Protein AF-A0AAD4D9B9-F1 (afdb_monomer)

Solvent-accessible surface area (backbone atoms only — not comparable to full-atom values): 4107 Å² total; per-residue (Å²): 131,86,69,86,43,72,46,73,64,82,75,82,65,49,67,59,52,52,49,52,44,67,72,64,76,54,76,65,45,78,29,80,47,69,69,58,39,52,53,50,50,54,53,50,52,53,52,51,53,54,27,57,76,69,71,49,88,78,79,82,80,75,90,127

Sequence (64 aa):
LQIPLVVRLQGTEVDEAKKLIAESGLRIITSDDLDDAASKSVKLSKMVNMAREAKINVSFELPI

InterPro domains:
  IPR005811 ATP-citrate synthase/succinyl-CoA ligase, C-terminal domain [PF00549] (2-42)
  IPR016102 Succinyl-CoA synthetase-like [G3DSA:3.40.50.261] (1-58)
  IPR016102 Succinyl-CoA synthetase-like [SSF52210] (2-45)

Mean predicted aligned error: 6.29 Å

Structure (mmCIF, N/CA/C/O backbone):
data_AF-A0AAD4D9B9-F1
#
_entry.id   AF-A0AAD4D9B9-F1
#
loop_
_atom_site.group_PDB
_atom_site.id
_atom_site.type_symbol
_atom_site.label_atom_id
_atom_site.label_alt_id
_atom_site.label_comp_id
_atom_site.label_asym_id
_atom_site.label_entity_id
_atom_site.label_seq_id
_atom_site.pdbx_PDB_ins_code
_atom_site.Cartn_x
_atom_site.Cartn_y
_atom_site.Cartn_z
_atom_site.occupancy
_atom_site.B_iso_or_equiv
_atom_site.auth_seq_id
_atom_site.auth_comp_id
_atom_site.auth_asym_id
_atom_site.auth_atom_id
_atom_site.pdbx_PDB_model_num
ATOM 1 N N . LEU A 1 1 ? 2.455 -1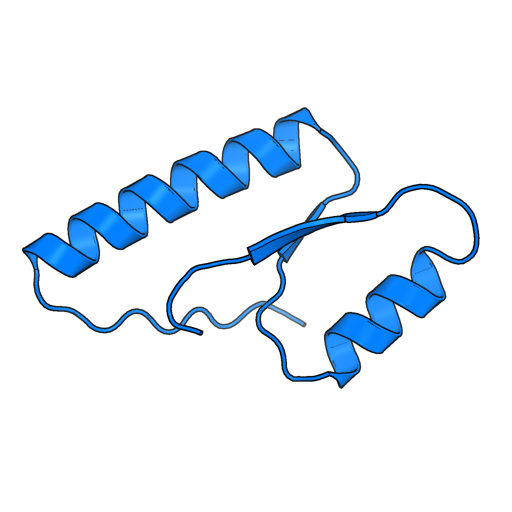2.050 7.638 1.00 54.84 1 LEU A N 1
ATOM 2 C CA . LEU A 1 1 ? 2.159 -10.655 8.045 1.00 54.84 1 LEU A CA 1
ATOM 3 C C . LEU A 1 1 ? 0.660 -10.486 8.310 1.00 54.84 1 LEU A C 1
ATOM 5 O O . LEU A 1 1 ? -0.137 -10.887 7.467 1.00 54.84 1 LEU A O 1
ATOM 9 N N . GLN A 1 2 ? 0.287 -9.923 9.468 1.00 68.25 2 GLN A N 1
ATOM 10 C CA . GLN A 1 2 ? -1.089 -9.477 9.782 1.00 68.25 2 GLN A CA 1
ATOM 11 C C . GLN A 1 2 ? -1.311 -7.981 9.493 1.00 68.25 2 GLN A C 1
ATOM 13 O O . GLN A 1 2 ? -2.423 -7.478 9.614 1.00 68.25 2 GLN A O 1
ATOM 18 N N . ILE A 1 3 ? -0.242 -7.262 9.152 1.00 76.56 3 ILE A N 1
ATOM 19 C CA . ILE A 1 3 ? -0.277 -5.831 8.867 1.00 76.56 3 ILE A CA 1
ATOM 20 C C . ILE A 1 3 ? -0.498 -5.667 7.356 1.00 76.56 3 ILE A C 1
ATOM 22 O O . ILE A 1 3 ? 0.248 -6.286 6.591 1.00 76.56 3 ILE A O 1
ATOM 26 N N . PRO A 1 4 ? -1.507 -4.892 6.922 1.00 78.62 4 PRO A N 1
ATOM 27 C CA . PRO A 1 4 ? -1.736 -4.615 5.509 1.00 78.62 4 PRO A CA 1
ATOM 28 C C . PRO A 1 4 ? -0.587 -3.777 4.940 1.00 78.62 4 PRO A C 1
ATOM 30 O O . PRO A 1 4 ? -0.142 -2.823 5.579 1.00 78.62 4 PRO A O 1
ATOM 33 N N . LEU A 1 5 ? -0.119 -4.126 3.739 1.00 84.94 5 LEU A N 1
ATOM 34 C CA . LEU A 1 5 ? 0.944 -3.402 3.046 1.00 84.94 5 LEU A CA 1
ATOM 35 C C . LEU A 1 5 ? 0.372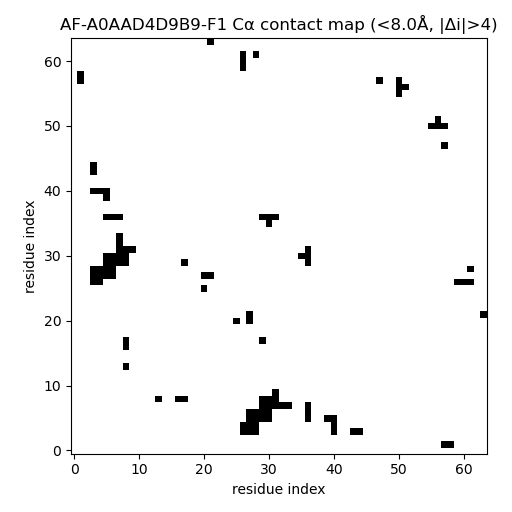 -2.706 1.810 1.00 84.94 5 LEU A C 1
ATOM 37 O O . LEU A 1 5 ? -0.181 -3.363 0.929 1.00 84.94 5 LEU A O 1
ATOM 41 N N . VAL A 1 6 ? 0.515 -1.383 1.754 1.00 86.44 6 VAL A N 1
ATOM 42 C CA . VAL A 1 6 ? 0.164 -0.568 0.587 1.00 86.44 6 VAL A CA 1
ATOM 43 C C . VAL A 1 6 ? 1.460 -0.082 -0.045 1.00 86.44 6 VAL A C 1
ATOM 45 O O . VAL A 1 6 ? 2.291 0.510 0.642 1.00 86.44 6 VAL A O 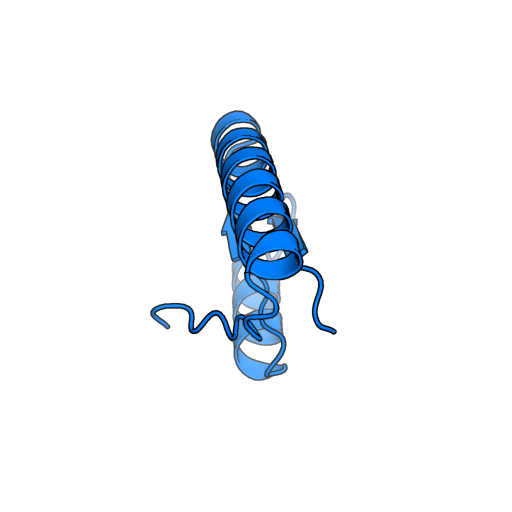1
ATOM 48 N N . VAL A 1 7 ? 1.644 -0.347 -1.335 1.00 86.38 7 VAL A N 1
ATOM 49 C CA . VAL A 1 7 ? 2.856 0.003 -2.079 1.00 86.38 7 VAL A CA 1
ATOM 50 C C . VAL A 1 7 ? 2.481 0.870 -3.268 1.00 86.38 7 VAL A C 1
ATOM 52 O O . VAL A 1 7 ? 1.605 0.523 -4.058 1.00 86.38 7 VAL A O 1
ATOM 55 N N . ARG A 1 8 ? 3.182 1.995 -3.406 1.00 87.25 8 ARG A N 1
ATOM 56 C CA . ARG A 1 8 ? 3.107 2.841 -4.593 1.00 87.25 8 ARG A CA 1
ATOM 57 C C . ARG A 1 8 ? 4.311 2.564 -5.475 1.00 87.25 8 ARG A C 1
ATOM 59 O O . ARG A 1 8 ? 5.437 2.836 -5.062 1.00 87.25 8 ARG A O 1
ATOM 66 N N . LEU A 1 9 ? 4.071 2.025 -6.664 1.00 84.94 9 LEU A N 1
ATOM 67 C CA . LEU A 1 9 ? 5.124 1.734 -7.633 1.00 84.94 9 LEU A CA 1
ATOM 68 C C . LEU A 1 9 ? 5.209 2.871 -8.646 1.00 84.94 9 LEU A C 1
ATOM 70 O O . LEU A 1 9 ? 4.201 3.279 -9.216 1.00 84.94 9 LEU A O 1
ATOM 74 N N . GLN A 1 10 ? 6.411 3.406 -8.841 1.00 82.94 10 GLN A N 1
ATOM 75 C CA . GLN A 1 10 ? 6.710 4.452 -9.818 1.00 82.94 10 GLN A CA 1
ATOM 76 C C . GLN A 1 10 ? 8.107 4.208 -10.380 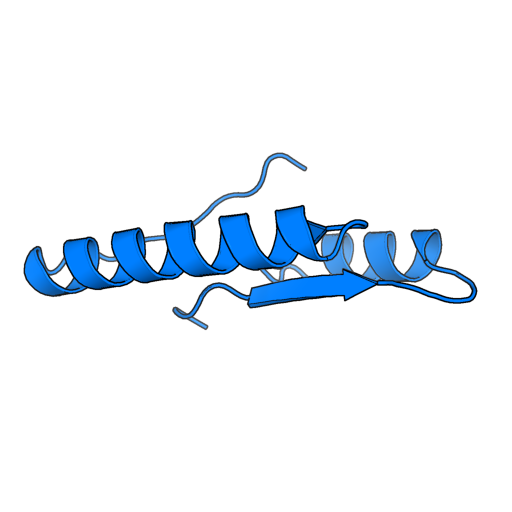1.00 82.94 10 GLN A C 1
ATOM 78 O O . GLN A 1 10 ? 9.015 3.875 -9.618 1.00 82.94 10 GLN A O 1
ATOM 83 N N . GLY A 1 11 ? 8.288 4.415 -11.683 1.00 84.06 11 GLY A N 1
ATOM 84 C CA . GLY A 1 11 ? 9.574 4.240 -12.354 1.00 84.06 11 GLY A CA 1
ATOM 85 C C . GLY A 1 11 ? 9.457 3.386 -13.610 1.00 84.06 11 GLY A C 1
ATOM 86 O O . GLY A 1 11 ? 8.418 3.364 -14.265 1.00 84.06 11 GLY A O 1
ATOM 87 N N . THR A 1 12 ? 10.541 2.700 -13.947 1.00 84.69 12 THR A N 1
ATOM 88 C CA . THR A 1 12 ? 10.619 1.740 -15.053 1.00 84.69 12 THR A CA 1
ATOM 89 C C . THR A 1 12 ? 10.111 0.365 -14.617 1.00 84.69 12 THR A C 1
ATOM 91 O O . THR A 1 12 ? 10.278 0.003 -13.454 1.00 84.69 12 THR A O 1
ATOM 94 N N . GLU A 1 13 ? 9.526 -0.402 -15.542 1.00 85.19 13 GLU A N 1
ATOM 95 C CA . GLU A 1 13 ? 9.072 -1.789 -15.309 1.00 85.19 13 GLU A CA 1
ATOM 96 C C . GLU A 1 13 ? 8.034 -1.945 -14.178 1.00 85.19 13 GLU A C 1
ATOM 98 O O . GLU A 1 13 ? 8.012 -2.931 -13.438 1.00 85.19 13 GLU A O 1
ATOM 103 N N . VAL A 1 14 ? 7.132 -0.964 -14.036 1.00 87.00 14 VAL A N 1
ATOM 104 C CA . VAL A 1 14 ? 6.038 -1.014 -13.047 1.00 87.00 14 VAL A CA 1
ATOM 105 C C . VAL A 1 14 ? 5.144 -2.237 -13.264 1.00 87.00 14 VAL A C 1
ATOM 107 O O . VAL A 1 14 ? 4.695 -2.840 -12.291 1.00 87.00 14 VAL A O 1
ATOM 110 N N . ASP A 1 15 ? 4.916 -2.630 -14.514 1.00 86.06 15 ASP A N 1
ATOM 111 C CA . ASP A 1 15 ? 4.067 -3.774 -14.847 1.00 86.06 15 ASP A CA 1
ATOM 112 C C . ASP A 1 15 ? 4.713 -5.108 -14.445 1.00 86.06 15 ASP A C 1
ATOM 114 O O . ASP A 1 15 ? 4.044 -5.959 -13.853 1.00 86.06 15 ASP A O 1
ATOM 118 N N . GLU A 1 16 ? 6.024 -5.273 -14.660 1.00 87.88 16 GLU A N 1
ATOM 119 C CA . GLU A 1 16 ? 6.758 -6.449 -14.175 1.00 87.88 16 GLU A CA 1
ATOM 120 C C . GLU A 1 16 ? 6.781 -6.501 -12.646 1.00 87.88 16 GLU A C 1
ATOM 122 O O . GLU A 1 16 ? 6.546 -7.556 -12.056 1.00 87.88 16 GLU A O 1
ATOM 127 N N . ALA A 1 17 ? 6.984 -5.358 -11.985 1.00 85.88 17 ALA A N 1
ATOM 128 C CA . ALA A 1 17 ? 6.941 -5.275 -10.530 1.00 85.88 17 ALA A CA 1
ATOM 129 C C . ALA A 1 17 ? 5.549 -5.627 -9.971 1.00 85.88 17 ALA A C 1
ATOM 131 O O . ALA A 1 17 ? 5.449 -6.359 -8.984 1.00 85.88 17 ALA A O 1
ATOM 132 N N . LYS A 1 18 ? 4.464 -5.163 -10.612 1.00 83.75 18 LYS A N 1
ATOM 133 C CA . LYS A 1 18 ? 3.080 -5.533 -10.258 1.00 83.75 18 LYS A CA 1
ATO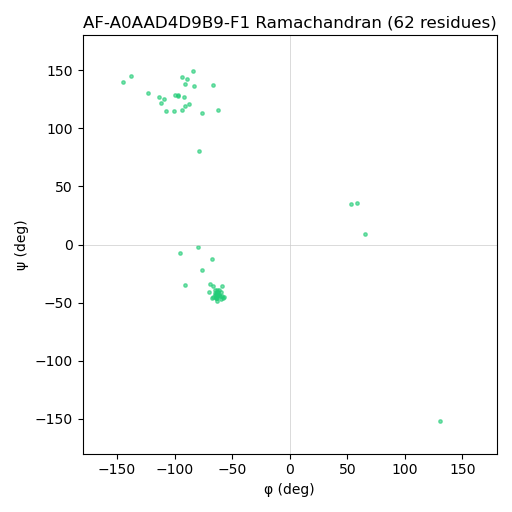M 134 C C . LYS A 1 18 ? 2.855 -7.036 -10.415 1.00 83.75 18 LYS A C 1
ATOM 136 O O . LYS A 1 18 ? 2.287 -7.660 -9.519 1.00 83.75 18 LYS A O 1
ATOM 141 N N . LYS A 1 19 ? 3.345 -7.623 -11.509 1.00 86.00 19 LYS A N 1
ATOM 142 C CA . LYS A 1 19 ? 3.238 -9.061 -11.775 1.00 86.00 19 LYS A CA 1
ATOM 143 C C . LYS A 1 19 ? 4.007 -9.895 -10.747 1.00 86.00 19 LYS A C 1
ATOM 145 O O . LYS A 1 19 ? 3.440 -10.822 -10.179 1.00 86.00 19 LYS A O 1
ATOM 150 N N . LEU A 1 20 ? 5.244 -9.513 -10.429 1.00 85.88 20 LEU A N 1
ATOM 151 C CA . LEU A 1 20 ? 6.058 -10.178 -9.408 1.00 85.88 20 LEU A 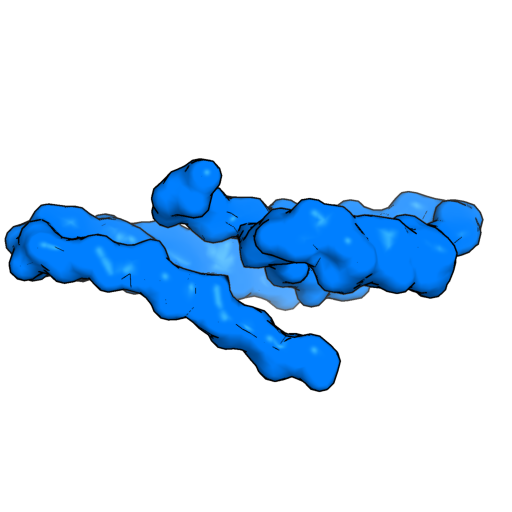CA 1
ATOM 152 C C . LEU A 1 20 ? 5.378 -10.147 -8.032 1.00 85.88 20 LEU A C 1
ATOM 154 O O . LEU A 1 20 ? 5.383 -11.136 -7.301 1.00 85.88 20 LEU A O 1
ATOM 158 N N . ILE A 1 21 ? 4.764 -9.016 -7.679 1.00 84.19 21 ILE A N 1
ATOM 159 C CA . ILE A 1 21 ? 4.002 -8.878 -6.437 1.00 84.19 21 ILE A CA 1
ATOM 160 C C . ILE A 1 21 ? 2.785 -9.805 -6.437 1.00 84.19 21 ILE A C 1
ATOM 162 O O . ILE A 1 21 ? 2.566 -10.494 -5.439 1.00 84.19 21 ILE A O 1
ATOM 166 N N . ALA A 1 22 ? 2.035 -9.867 -7.537 1.00 81.31 22 ALA A N 1
ATOM 167 C CA . ALA A 1 22 ? 0.887 -10.761 -7.660 1.00 81.31 22 ALA A CA 1
ATOM 168 C C . ALA A 1 22 ? 1.294 -12.243 -7.536 1.00 81.31 22 ALA A C 1
ATOM 170 O O . ALA A 1 22 ? 0.617 -13.019 -6.863 1.00 81.31 22 ALA A O 1
ATOM 171 N N . GLU A 1 23 ? 2.437 -12.624 -8.109 1.00 84.94 23 GLU A N 1
ATOM 172 C CA . GLU A 1 23 ? 2.977 -13.990 -8.058 1.00 84.94 23 GLU A CA 1
ATOM 173 C C . GLU A 1 23 ? 3.621 -14.343 -6.705 1.00 84.94 23 GLU A C 1
ATOM 175 O O . GLU A 1 23 ? 3.708 -15.517 -6.347 1.00 84.94 23 GLU A O 1
ATOM 180 N N . SER A 1 24 ? 4.033 -13.348 -5.911 1.00 79.88 24 SER A N 1
ATOM 181 C CA . SER A 1 24 ? 4.707 -13.565 -4.620 1.00 79.88 24 SER A CA 1
ATOM 182 C C . SER A 1 24 ? 3.822 -14.193 -3.533 1.00 79.88 24 SER A C 1
ATOM 184 O O . SER A 1 24 ? 4.325 -14.583 -2.477 1.00 79.88 24 SER A O 1
ATOM 186 N N . GLY A 1 25 ? 2.500 -14.248 -3.742 1.00 74.12 25 GLY A N 1
ATOM 187 C CA . GLY A 1 25 ? 1.534 -14.687 -2.728 1.00 74.12 25 GLY A CA 1
ATOM 188 C C . GLY A 1 25 ? 1.449 -13.750 -1.516 1.00 74.12 25 GLY A C 1
ATOM 189 O O . GLY A 1 25 ? 0.814 -14.075 -0.508 1.00 74.12 25 GLY A O 1
ATOM 190 N N . LEU A 1 26 ? 2.094 -12.580 -1.586 1.00 76.38 26 LEU A N 1
ATOM 191 C CA . LEU A 1 26 ? 2.011 -11.546 -0.567 1.00 76.38 26 LEU A CA 1
ATOM 192 C C . LEU A 1 26 ? 0.760 -10.698 -0.797 1.00 76.38 26 LEU A C 1
ATOM 194 O O . LEU A 1 26 ? 0.449 -10.270 -1.904 1.00 76.38 26 LEU A O 1
ATOM 198 N N . ARG A 1 27 ? 0.054 -10.397 0.293 1.00 75.75 27 ARG A N 1
ATOM 199 C CA . ARG A 1 27 ? -1.122 -9.518 0.282 1.00 75.75 27 ARG A CA 1
ATOM 200 C C . ARG A 1 27 ? -0.681 -8.059 0.230 1.00 75.75 27 ARG A C 1
ATOM 202 O O . ARG A 1 27 ? -0.607 -7.399 1.267 1.00 75.75 27 ARG A O 1
ATOM 209 N N . ILE A 1 28 ? -0.334 -7.594 -0.965 1.00 82.94 28 ILE A N 1
ATOM 210 C CA . ILE A 1 28 ? 0.159 -6.239 -1.211 1.00 82.94 28 ILE A CA 1
ATOM 211 C C . ILE A 1 28 ? -0.855 -5.487 -2.057 1.00 82.94 28 ILE A C 1
ATOM 213 O O . ILE A 1 28 ? -1.248 -5.935 -3.128 1.00 82.94 28 ILE A O 1
ATOM 217 N N . ILE A 1 29 ? -1.253 -4.319 -1.573 1.00 83.81 29 ILE A N 1
ATOM 218 C CA . ILE A 1 29 ? -2.170 -3.430 -2.271 1.00 83.81 29 ILE A CA 1
ATOM 219 C C . ILE A 1 29 ? -1.330 -2.443 -3.057 1.00 83.81 29 ILE A C 1
ATOM 221 O O . ILE A 1 29 ? -0.605 -1.642 -2.464 1.00 83.81 29 ILE A O 1
ATOM 225 N N . THR A 1 30 ? -1.423 -2.492 -4.377 1.00 85.00 30 THR A N 1
ATOM 226 C CA . THR A 1 30 ? -0.753 -1.523 -5.237 1.00 85.00 30 THR A CA 1
ATOM 227 C C . THR A 1 30 ? -1.661 -0.318 -5.495 1.00 85.00 30 THR A C 1
ATOM 229 O O . THR A 1 30 ? -2.886 -0.434 -5.602 1.00 85.00 30 THR A O 1
ATOM 232 N N . SER A 1 31 ? -1.053 0.862 -5.544 1.00 84.06 31 SER A N 1
ATOM 233 C CA . SER A 1 31 ? -1.686 2.112 -5.973 1.00 84.06 31 SER A CA 1
ATOM 234 C C . SER A 1 31 ? -0.715 2.876 -6.854 1.00 84.06 31 SER A C 1
ATOM 236 O O . SER A 1 31 ? 0.487 2.871 -6.595 1.00 84.06 31 SER A O 1
ATOM 238 N N . ASP A 1 32 ? -1.238 3.563 -7.861 1.00 83.75 32 ASP A N 1
ATOM 239 C CA . ASP A 1 32 ? -0.431 4.409 -8.740 1.00 83.75 32 ASP A CA 1
ATOM 240 C C . ASP A 1 32 ? -0.370 5.855 -8.197 1.00 83.75 32 ASP A C 1
ATOM 242 O O . ASP A 1 32 ? 0.688 6.494 -8.204 1.00 83.75 32 ASP A O 1
ATOM 246 N N . ASP A 1 33 ? -1.460 6.323 -7.580 1.00 88.12 33 ASP A N 1
ATOM 247 C CA . ASP A 1 33 ? -1.577 7.664 -7.002 1.00 88.12 33 ASP A CA 1
ATOM 248 C C . ASP A 1 33 ? -1.221 7.729 -5.512 1.00 88.12 33 ASP A C 1
ATOM 250 O O . ASP A 1 33 ? -1.526 6.831 -4.719 1.00 88.12 33 ASP A O 1
ATOM 254 N N . LEU A 1 34 ? -0.601 8.843 -5.107 1.00 87.31 34 LEU A N 1
ATOM 255 C CA . LEU A 1 34 ? -0.214 9.087 -3.714 1.00 87.31 34 LEU A CA 1
ATOM 256 C C . LEU A 1 34 ? -1.436 9.240 -2.798 1.00 87.31 34 LEU A C 1
ATOM 258 O O . LEU A 1 34 ? -1.477 8.633 -1.728 1.00 87.31 34 LEU A O 1
ATOM 262 N N . ASP A 1 35 ? -2.435 10.011 -3.231 1.00 90.62 35 ASP A N 1
ATOM 263 C CA . ASP A 1 35 ? -3.650 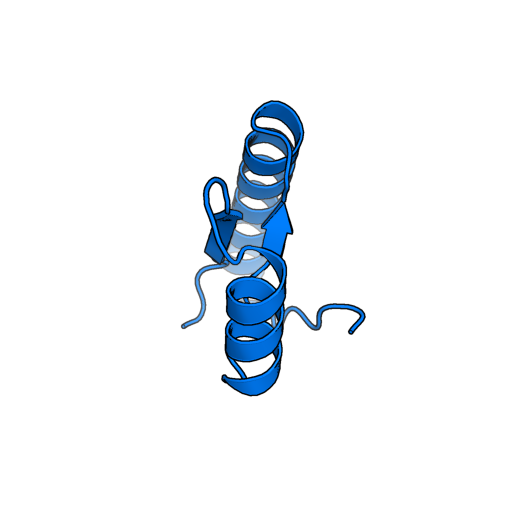10.268 -2.450 1.00 90.62 35 ASP A CA 1
ATOM 264 C C . ASP A 1 35 ? -4.495 9.002 -2.274 1.00 90.62 35 ASP A C 1
ATOM 266 O O . ASP A 1 35 ? -5.063 8.765 -1.201 1.00 90.62 35 ASP A O 1
ATOM 270 N N . ASP A 1 36 ? -4.533 8.147 -3.298 1.00 88.25 36 ASP A 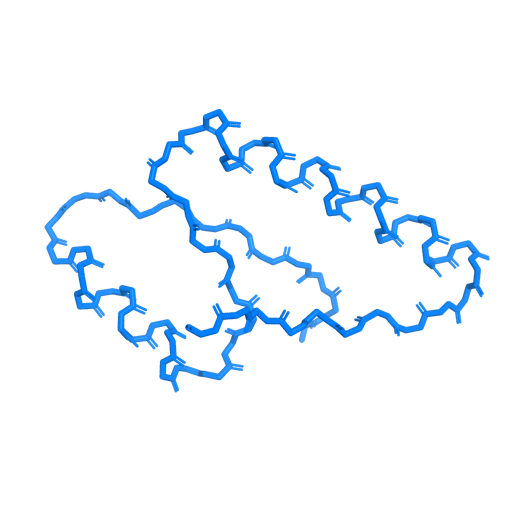N 1
ATOM 271 C CA . ASP A 1 36 ? -5.198 6.847 -3.234 1.00 88.25 36 ASP A CA 1
ATOM 272 C C . ASP A 1 36 ? -4.463 5.898 -2.273 1.00 88.25 36 ASP A C 1
ATOM 274 O O . ASP A 1 36 ? -5.085 5.313 -1.379 1.00 88.25 36 ASP A O 1
ATOM 278 N N . ALA A 1 37 ? -3.130 5.817 -2.369 1.00 88.25 37 ALA A N 1
ATOM 279 C CA . ALA A 1 37 ? -2.311 5.024 -1.452 1.00 88.25 37 ALA A CA 1
ATOM 280 C C . ALA A 1 37 ? -2.491 5.472 0.012 1.00 88.25 37 ALA A C 1
ATOM 282 O O . ALA A 1 37 ? -2.681 4.640 0.908 1.00 88.25 37 ALA A O 1
ATOM 283 N N . ALA A 1 38 ? -2.496 6.786 0.260 1.00 89.50 38 ALA A N 1
ATOM 284 C CA . ALA A 1 38 ? -2.723 7.361 1.584 1.00 89.50 38 ALA A CA 1
ATOM 285 C C . ALA A 1 38 ? -4.131 7.030 2.106 1.00 89.50 38 ALA A C 1
ATOM 287 O O . ALA A 1 38 ? -4.287 6.529 3.225 1.00 89.50 38 ALA A O 1
ATOM 288 N N . SER A 1 39 ? -5.157 7.234 1.277 1.00 90.75 39 SER A N 1
ATOM 289 C CA . SER A 1 39 ? -6.553 6.958 1.625 1.00 90.75 39 SER A CA 1
ATOM 290 C C . SER A 1 39 ? -6.786 5.483 1.962 1.00 90.75 39 SER A C 1
ATOM 292 O O . SER A 1 39 ? -7.447 5.171 2.958 1.00 90.75 39 SER A O 1
ATOM 294 N N . LYS A 1 40 ? -6.226 4.561 1.170 1.00 88.62 40 LYS A N 1
ATOM 295 C CA . LYS A 1 40 ? -6.295 3.112 1.421 1.00 88.62 40 LYS A CA 1
ATOM 296 C C . LYS A 1 40 ? -5.586 2.735 2.718 1.00 88.62 40 LYS A C 1
ATOM 298 O O . LYS A 1 40 ? -6.173 2.033 3.540 1.00 88.62 40 LYS A O 1
ATOM 303 N N . SER A 1 41 ? -4.379 3.252 2.944 1.00 88.56 41 SER A N 1
ATOM 304 C CA . SER A 1 41 ? -3.604 2.988 4.162 1.00 88.56 41 SER A CA 1
ATOM 305 C C . SER A 1 41 ? -4.363 3.398 5.433 1.00 88.56 41 SER A C 1
ATOM 307 O O . SER A 1 41 ? -4.505 2.605 6.368 1.00 88.56 41 SER A O 1
ATOM 309 N N . VAL A 1 42 ? -4.964 4.594 5.443 1.00 91.31 42 VAL A N 1
ATOM 310 C CA . VAL A 1 42 ? -5.759 5.081 6.584 1.00 91.31 42 VAL A CA 1
ATOM 311 C C . VAL A 1 42 ? -7.015 4.234 6.806 1.00 91.31 42 VAL A C 1
ATOM 313 O O . VAL A 1 42 ? -7.329 3.890 7.948 1.00 91.31 42 VAL A O 1
ATOM 316 N N . LYS A 1 43 ? -7.737 3.869 5.737 1.00 89.19 43 LYS A N 1
ATOM 317 C CA . LYS A 1 43 ? -8.925 3.001 5.833 1.00 89.19 43 LYS A CA 1
ATOM 318 C C . LYS A 1 43 ? -8.573 1.642 6.441 1.00 89.19 43 LYS A C 1
ATOM 320 O O . LYS A 1 43 ? -9.244 1.198 7.370 1.00 89.19 43 LYS A O 1
ATOM 325 N N . LEU A 1 44 ? -7.496 1.021 5.965 1.00 87.62 44 LEU A N 1
ATOM 326 C CA . LEU A 1 44 ? 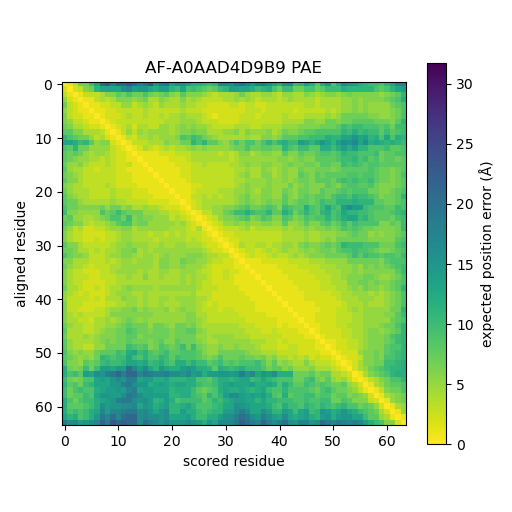-7.026 -0.276 6.451 1.00 87.62 44 LEU A CA 1
ATOM 327 C C . LEU A 1 44 ? -6.581 -0.209 7.911 1.00 87.62 44 LEU A C 1
ATOM 329 O O . LEU A 1 44 ? -6.951 -1.076 8.697 1.00 87.62 44 LEU A O 1
ATOM 333 N N . SER A 1 45 ? -5.859 0.844 8.301 1.00 87.81 45 SER A N 1
ATOM 334 C CA . SER A 1 45 ? -5.467 1.074 9.697 1.00 87.81 45 SER A CA 1
ATOM 335 C C . SER A 1 45 ? -6.682 1.127 10.631 1.00 87.81 45 SER A C 1
ATOM 337 O O . SER A 1 45 ? -6.716 0.440 11.654 1.00 87.81 45 SER A O 1
ATOM 339 N N . LYS A 1 46 ? -7.741 1.854 10.243 1.00 88.31 46 LYS A N 1
ATOM 340 C CA . LYS A 1 46 ? -8.995 1.912 11.014 1.00 88.31 46 LYS A CA 1
ATOM 341 C C . LYS A 1 46 ? -9.674 0.545 11.129 1.00 88.31 46 LYS A C 1
ATOM 343 O O . LYS A 1 46 ? -10.104 0.178 12.219 1.00 88.31 46 LYS A O 1
ATOM 348 N N . MET A 1 47 ? -9.737 -0.216 10.035 1.00 84.31 47 MET A N 1
ATOM 349 C CA . MET A 1 47 ? -10.320 -1.564 10.035 1.00 84.31 47 MET A CA 1
ATOM 350 C C . MET A 1 47 ? -9.539 -2.528 10.932 1.00 84.31 47 MET A C 1
ATOM 352 O O . MET A 1 47 ? -10.140 -3.273 11.700 1.00 84.31 47 MET A O 1
ATOM 356 N N . VAL A 1 48 ? -8.204 -2.491 10.878 1.00 84.25 48 VAL A N 1
ATOM 357 C CA . VAL A 1 48 ? -7.346 -3.335 11.721 1.00 84.25 48 VAL A CA 1
ATOM 358 C C . VAL A 1 48 ? -7.498 -2.974 13.197 1.00 84.25 48 VAL A C 1
ATOM 360 O O . VAL A 1 48 ? -7.548 -3.875 14.031 1.00 84.25 48 VAL A O 1
ATOM 363 N N . ASN A 1 49 ? -7.617 -1.688 13.536 1.00 84.44 49 ASN A N 1
ATOM 364 C CA . ASN A 1 49 ? -7.861 -1.265 14.917 1.00 84.44 49 ASN A CA 1
ATOM 365 C C . ASN A 1 49 ? -9.211 -1.773 15.437 1.00 84.44 49 ASN A C 1
ATOM 367 O O . ASN A 1 49 ? -9.261 -2.382 16.502 1.00 84.44 49 ASN A O 1
ATOM 371 N N . MET A 1 50 ? -10.276 -1.631 14.645 1.00 84.31 50 MET A N 1
ATOM 372 C CA . MET A 1 50 ? -11.604 -2.141 15.002 1.00 84.31 50 MET A CA 1
ATOM 373 C C . MET A 1 50 ? -11.615 -3.670 15.147 1.00 84.31 50 MET A C 1
ATOM 375 O O . MET A 1 50 ? -12.201 -4.218 16.078 1.00 84.31 50 MET A O 1
ATOM 379 N N . ALA A 1 51 ? -10.918 -4.381 14.262 1.00 82.94 51 ALA A N 1
ATOM 380 C CA . ALA A 1 51 ? -10.814 -5.831 14.345 1.00 82.94 51 ALA A CA 1
ATOM 381 C C . ALA A 1 51 ? -9.985 -6.306 15.548 1.00 82.94 51 ALA A C 1
ATOM 383 O O . ALA A 1 51 ? -10.314 -7.330 16.146 1.00 82.94 51 ALA A O 1
ATOM 384 N N . ARG A 1 52 ? -8.947 -5.555 15.944 1.00 81.56 52 ARG A N 1
ATOM 385 C CA . ARG A 1 52 ? -8.183 -5.819 17.173 1.00 81.56 52 ARG A CA 1
ATOM 386 C C . ARG A 1 52 ? -9.051 -5.676 18.419 1.00 81.56 52 ARG A C 1
ATOM 388 O O . ARG A 1 52 ? -8.968 -6.532 19.295 1.00 81.56 52 ARG A O 1
ATOM 395 N N . GLU A 1 53 ? -9.901 -4.653 18.478 1.00 81.19 53 GLU A N 1
ATOM 396 C CA . GLU A 1 53 ? -10.858 -4.463 19.579 1.00 81.19 53 GLU A CA 1
ATOM 397 C C . GLU A 1 53 ? -11.880 -5.605 19.646 1.00 81.19 53 GLU A C 1
ATOM 399 O O . GLU A 1 53 ? -12.176 -6.117 20.725 1.00 81.19 53 GLU A O 1
ATOM 404 N N . ALA A 1 54 ? -12.345 -6.079 18.489 1.00 81.56 54 ALA A N 1
ATOM 405 C CA . ALA A 1 54 ? -13.274 -7.200 18.388 1.00 81.56 54 ALA A CA 1
ATOM 406 C C . ALA A 1 54 ? -12.611 -8.592 18.523 1.00 81.56 54 ALA A C 1
ATOM 408 O O . ALA A 1 54 ? -13.314 -9.601 18.497 1.00 81.56 54 ALA A O 1
ATOM 409 N N . LYS A 1 55 ? -11.275 -8.672 18.666 1.00 76.81 55 LYS A N 1
ATOM 410 C CA . LYS A 1 55 ? -10.476 -9.918 18.629 1.00 76.81 55 LYS A CA 1
ATOM 411 C C . LYS A 1 55 ? -10.724 -10.777 17.377 1.00 76.81 55 LYS A C 1
ATOM 413 O O . LYS A 1 55 ? -10.679 -12.005 17.437 1.00 76.81 55 LYS A O 1
ATOM 418 N N . ILE A 1 56 ? -10.975 -10.139 16.237 1.00 77.62 56 ILE A N 1
ATOM 419 C CA . ILE A 1 56 ? -11.224 -10.813 14.959 1.00 77.62 56 ILE A CA 1
ATOM 420 C C . ILE A 1 56 ? -9.925 -10.847 14.149 1.00 77.62 56 ILE A C 1
ATOM 422 O O . ILE A 1 56 ? -9.288 -9.818 13.918 1.00 77.62 56 ILE A O 1
ATOM 426 N N . ASN A 1 57 ? -9.544 -12.033 13.670 1.00 63.81 57 ASN A N 1
ATOM 427 C CA . ASN A 1 57 ? -8.447 -12.171 12.716 1.00 63.81 57 ASN A CA 1
ATOM 428 C C . ASN A 1 57 ? -8.916 -11.733 11.325 1.00 63.81 57 ASN A C 1
ATOM 430 O O . ASN A 1 57 ? -9.743 -12.401 10.709 1.00 63.81 57 ASN A O 1
ATOM 434 N N . VAL A 1 58 ? -8.361 -10.633 10.814 1.00 64.38 58 VAL A N 1
ATOM 435 C CA . VAL A 1 58 ? -8.678 -10.145 9.466 1.00 64.38 58 VAL A CA 1
ATOM 436 C C . VAL A 1 58 ? -7.712 -10.747 8.454 1.00 64.38 58 VAL A C 1
ATOM 438 O O . VAL A 1 58 ? -6.500 -10.526 8.519 1.00 64.38 58 VAL A O 1
ATOM 441 N N . SER A 1 59 ? -8.263 -11.491 7.500 1.00 63.75 59 SER A N 1
ATOM 442 C CA . SER A 1 59 ? -7.570 -11.911 6.287 1.00 63.75 59 SER A CA 1
ATOM 443 C C . SER A 1 59 ? -8.141 -11.116 5.124 1.00 63.75 59 SER A C 1
ATOM 445 O O . SER A 1 59 ? -9.321 -11.227 4.819 1.00 63.75 59 SER A O 1
ATOM 447 N N . PHE A 1 60 ? -7.308 -10.280 4.512 1.00 66.56 60 PHE A N 1
ATOM 448 C CA . PHE A 1 60 ? -7.685 -9.513 3.330 1.00 66.56 60 PHE A CA 1
ATOM 449 C C . PHE A 1 60 ? -7.399 -10.362 2.091 1.00 66.56 60 PHE A C 1
ATOM 451 O O . PHE A 1 60 ? -6.258 -10.771 1.889 1.00 66.56 60 PHE A O 1
ATOM 458 N N . GLU A 1 61 ? -8.410 -10.643 1.281 1.00 59.38 61 GLU A N 1
ATOM 459 C CA . GLU A 1 61 ? -8.225 -11.175 -0.069 1.00 59.38 61 GLU A CA 1
ATOM 460 C C . GLU A 1 61 ? -8.368 -10.007 -1.041 1.00 59.38 61 GLU A C 1
ATOM 462 O O . GLU A 1 61 ? -9.299 -9.207 -0.927 1.00 59.38 61 GLU A O 1
ATOM 467 N N . LEU A 1 62 ? -7.394 -9.849 -1.935 1.00 59.09 62 LEU A N 1
ATOM 468 C CA . LEU A 1 62 ? -7.456 -8.830 -2.975 1.00 59.09 62 LEU A CA 1
ATOM 469 C C . LEU A 1 62 ? -8.118 -9.436 -4.213 1.00 59.09 62 LEU A C 1
ATOM 471 O O . LEU A 1 62 ? -7.800 -10.581 -4.541 1.00 59.09 62 LEU A O 1
ATOM 475 N N . PRO A 1 63 ? -9.016 -8.701 -4.897 1.00 52.62 63 PRO A N 1
ATOM 476 C CA . PRO A 1 63 ? -9.420 -9.080 -6.239 1.00 52.62 63 PRO A CA 1
ATOM 477 C C . PRO A 1 63 ? -8.164 -9.025 -7.111 1.00 52.62 63 PRO A C 1
ATOM 479 O O . PRO A 1 63 ? -7.521 -7.979 -7.211 1.00 52.62 63 PRO A O 1
ATOM 482 N N . ILE A 1 64 ? -7.784 -10.195 -7.613 1.00 47.00 64 ILE A N 1
ATOM 483 C CA . ILE A 1 64 ? -6.681 -10.400 -8.553 1.00 47.00 64 ILE A CA 1
ATOM 484 C C . ILE A 1 64 ? -6.991 -9.675 -9.861 1.00 47.00 64 ILE A C 1
ATOM 486 O O . ILE A 1 64 ? -8.170 -9.739 -10.284 1.00 47.00 64 ILE A O 1
#

Foldseek 3Di:
DLQAAEDADDDPPSVVVVVCCVVVPDRYHYDPDPVVSVVVNVVSVVVVVVCVVVVHRDDDDDDD

Nearest PDB structures (foldseek):
  6g4q-assembly1_B  TM=9.441E-01  e=7.830E-05  Homo sapiens
  4kr5-assembly1_B  TM=5.393E-01  e=3.335E+00  Lactococcus lactis subsp. lactis Il1403
  4oen-assembly1_A  TM=3.498E-01  e=6.168E+00  Streptococcus pneumoniae str. Canada MDR_19A

Secondary structure (DSSP, 8-state):
--S-EEEE--SS-HHHHHHHHHHTT--EEEESSHHHHHHHHHHHHHHHHHHHHTT----PPP--

pLDDT: mean 80.68, std 9.96, range [47.0, 91.31]

Organism: NCBI:txid604196

Radius of gyration: 13.02 Å; Cα contacts (8 Å, |Δi|>4): 55; chains: 1; bounding box: 24×25×35 Å